Protein AF-A0A927HKS5-F1 (afdb_monomer_lite)

Foldseek 3Di:
DFDPDFAWAKAWAWDDDDPVRLLPLVSDDFQKKKWFQDPVVRDTFIWTFNDQDPVQQWTWTAGPVRDTDIGHSVNRDPRMIIIHIDTDGDGQQDKDAQCADFPPDPDGHRFIWGFHDDDHQKTWIHGVPDPDTDIDGHPRTND

Sequence (143 aa):
MLGEKDTTITALTPVWLDSKSRGVRDYYREGMVMERWDPENRTHDRFVIDRVTASSNMLTLKDRDGVRLDLKVSAVDSQWTLFRAETLPVAEGERLAVLGKIPDTRLKGGESITVMKVEEGQLTVQRPGQKTTQTLGRGRGRV

Organism: Klebsiella pneumoniae (NCBI:txid573)

Structure (mmCIF, N/CA/C/O backbone):
data_AF-A0A927HKS5-F1
#
_entry.id   AF-A0A927HKS5-F1
#
loop_
_atom_site.group_PDB
_atom_site.id
_atom_site.type_symbol
_atom_site.label_atom_id
_atom_site.label_alt_id
_atom_site.label_comp_id
_atom_site.label_asym_id
_atom_site.label_entity_id
_atom_site.label_seq_id
_atom_site.pdbx_PDB_ins_code
_atom_site.Cartn_x
_atom_site.Cartn_y
_atom_site.Cartn_z
_atom_site.occupancy
_atom_site.B_iso_or_equiv
_atom_site.auth_seq_id
_atom_site.auth_comp_id
_atom_site.auth_asym_id
_atom_site.auth_atom_id
_atom_site.pdbx_PDB_model_num
ATOM 1 N N . MET A 1 1 ? -12.247 -19.137 29.929 1.00 40.00 1 MET A N 1
ATOM 2 C CA . MET A 1 1 ? -12.026 -19.519 28.521 1.00 40.00 1 MET A CA 1
ATOM 3 C C . MET A 1 1 ? -11.695 -18.246 27.765 1.00 40.00 1 MET A C 1
ATOM 5 O O . MET A 1 1 ? -12.572 -17.403 27.642 1.00 40.00 1 MET A O 1
ATOM 9 N N . LEU A 1 2 ? -10.426 -18.043 27.403 1.00 47.97 2 LEU A N 1
ATOM 10 C CA . LEU A 1 2 ? -10.021 -16.962 26.497 1.00 47.97 2 LEU A CA 1
ATOM 11 C C . LEU A 1 2 ? -10.467 -17.370 25.089 1.00 47.97 2 LEU A C 1
ATOM 13 O O . LEU A 1 2 ? -10.274 -18.522 24.712 1.00 47.97 2 LEU A O 1
ATOM 17 N N . GLY A 1 3 ? -11.164 -16.474 24.392 1.00 47.41 3 GLY A N 1
ATOM 18 C CA . GLY A 1 3 ? -11.824 -16.754 23.119 1.00 47.41 3 GLY A CA 1
ATOM 19 C C . GLY A 1 3 ? -10.823 -17.158 22.044 1.00 47.41 3 GLY A C 1
ATOM 20 O O . GLY A 1 3 ? -10.104 -16.327 21.509 1.00 47.41 3 GLY A O 1
ATOM 21 N N . GLU A 1 4 ? -10.793 -18.448 21.741 1.00 53.53 4 GLU A N 1
ATOM 22 C CA . GLU A 1 4 ? -9.958 -19.059 20.716 1.00 53.53 4 GLU A CA 1
ATOM 23 C C . GLU A 1 4 ? -10.593 -18.817 19.340 1.00 53.53 4 GLU A C 1
ATOM 25 O O . GLU A 1 4 ? -11.297 -19.673 18.810 1.00 53.53 4 GLU A O 1
ATOM 30 N N . LYS A 1 5 ? -10.417 -17.607 18.794 1.00 52.94 5 LYS A N 1
ATOM 31 C CA . LYS A 1 5 ? -10.608 -17.299 17.367 1.00 52.94 5 LYS A CA 1
ATOM 32 C C . LYS A 1 5 ? -9.662 -16.175 16.955 1.00 52.94 5 LYS A C 1
ATOM 34 O O . LYS A 1 5 ? -10.080 -15.027 16.816 1.00 52.94 5 LYS A O 1
ATOM 39 N N . ASP A 1 6 ? -8.403 -16.524 16.719 1.00 54.66 6 ASP A N 1
ATOM 40 C CA . ASP A 1 6 ? -7.466 -15.646 16.021 1.00 54.66 6 ASP A CA 1
ATOM 41 C C . ASP A 1 6 ? -7.999 -15.432 14.597 1.00 54.66 6 ASP A C 1
ATOM 43 O O . ASP A 1 6 ? -7.890 -16.301 13.732 1.00 54.66 6 ASP A O 1
ATOM 47 N N . THR A 1 7 ? -8.639 -14.292 14.337 1.00 61.69 7 THR A N 1
ATOM 48 C CA . THR A 1 7 ? -8.875 -13.861 12.954 1.00 61.69 7 THR A CA 1
ATOM 49 C C . THR A 1 7 ? -7.711 -13.004 12.542 1.00 61.69 7 THR A C 1
ATOM 51 O O . THR A 1 7 ? -7.219 -12.176 13.300 1.00 61.69 7 THR A O 1
ATOM 54 N N . THR A 1 8 ? -7.288 -13.173 11.303 1.00 64.88 8 THR A N 1
ATOM 55 C CA . THR A 1 8 ? -6.234 -12.352 10.745 1.00 64.88 8 THR A CA 1
ATOM 56 C C . THR A 1 8 ? -6.801 -11.164 9.985 1.00 64.88 8 THR A C 1
ATOM 58 O O . THR A 1 8 ? -7.698 -11.324 9.150 1.00 64.88 8 THR A O 1
ATOM 61 N N . ILE A 1 9 ? -6.219 -9.990 10.188 1.00 71.31 9 ILE A N 1
ATOM 62 C CA . ILE A 1 9 ? -6.428 -8.825 9.328 1.00 71.31 9 ILE A CA 1
ATOM 63 C C . ILE A 1 9 ? -5.174 -8.518 8.515 1.00 71.31 9 ILE A C 1
ATOM 65 O O . ILE A 1 9 ? -4.073 -8.928 8.863 1.00 71.31 9 ILE A O 1
ATOM 69 N N . THR A 1 10 ? -5.335 -7.762 7.431 1.00 71.19 10 THR A N 1
ATOM 70 C CA . THR A 1 10 ? -4.194 -7.177 6.723 1.00 71.19 10 THR A CA 1
ATOM 71 C C . THR A 1 10 ? -3.859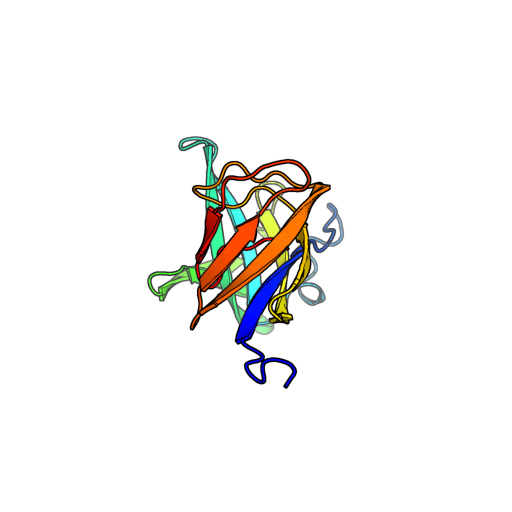 -5.832 7.354 1.00 71.19 10 THR A C 1
ATOM 73 O O . THR A 1 10 ? -4.660 -4.901 7.260 1.00 71.19 10 THR A O 1
ATOM 76 N N . ALA A 1 11 ? -2.687 -5.743 7.973 1.00 76.44 11 ALA A N 1
ATOM 77 C CA . ALA A 1 11 ? -2.073 -4.503 8.424 1.00 76.44 11 ALA A CA 1
ATOM 78 C C . ALA A 1 11 ? -1.181 -3.933 7.310 1.00 76.44 11 ALA A C 1
ATOM 80 O O . ALA A 1 11 ? -0.543 -4.686 6.568 1.00 76.44 11 ALA A O 1
ATOM 81 N N . LEU A 1 12 ? -1.155 -2.604 7.172 1.00 81.31 12 LEU A N 1
ATOM 82 C CA . LEU A 1 12 ? -0.377 -1.907 6.143 1.00 81.31 12 LEU A CA 1
ATOM 83 C C . LEU A 1 12 ? 0.655 -0.984 6.783 1.00 81.31 12 LEU A C 1
ATOM 85 O O . LEU A 1 12 ? 0.310 0.082 7.297 1.00 81.31 12 LEU A O 1
ATOM 89 N N . THR A 1 13 ? 1.925 -1.360 6.667 1.00 83.38 13 THR A N 1
ATOM 90 C CA . THR A 1 13 ? 3.050 -0.585 7.198 1.00 83.38 13 THR A CA 1
ATOM 91 C C . THR A 1 13 ? 3.708 0.208 6.071 1.00 83.38 13 THR A C 1
ATOM 93 O O . THR A 1 13 ? 4.141 -0.400 5.087 1.00 83.38 13 THR A O 1
ATOM 96 N N . PRO A 1 14 ? 3.809 1.548 6.166 1.00 85.38 14 PRO A N 1
ATOM 97 C CA . PRO A 1 14 ? 4.405 2.354 5.108 1.00 85.38 14 PRO A CA 1
ATOM 98 C C . PRO A 1 14 ? 5.888 2.021 4.919 1.00 85.38 14 PRO A C 1
ATOM 100 O O . PRO A 1 14 ? 6.639 1.839 5.879 1.00 85.38 14 PRO A O 1
ATOM 103 N N . VAL A 1 15 ? 6.313 1.978 3.659 1.00 90.06 15 VAL A N 1
ATOM 104 C CA . VAL A 1 15 ? 7.717 1.874 3.261 1.00 90.06 15 VAL A CA 1
ATOM 105 C C . VAL A 1 15 ? 8.160 3.241 2.759 1.00 90.06 15 VAL A C 1
ATOM 107 O O . VAL A 1 15 ? 7.615 3.769 1.791 1.00 90.06 15 VAL A O 1
ATOM 110 N N . TRP A 1 16 ? 9.152 3.827 3.427 1.00 86.19 16 TRP A N 1
ATOM 111 C CA . TRP A 1 16 ? 9.677 5.135 3.054 1.00 86.19 16 TRP A CA 1
ATOM 112 C C . TRP A 1 16 ? 10.483 5.041 1.759 1.00 86.19 16 TRP A C 1
ATOM 114 O O . TRP A 1 16 ? 11.583 4.491 1.737 1.00 86.19 16 TRP A O 1
ATOM 124 N N . LEU A 1 17 ? 9.923 5.598 0.685 1.00 87.62 17 LEU A N 1
ATOM 125 C CA . LEU A 1 17 ? 10.607 5.783 -0.588 1.00 87.62 17 LEU A CA 1
ATOM 126 C C . LEU A 1 17 ? 10.969 7.263 -0.773 1.00 87.62 17 LEU A C 1
ATOM 128 O O . LEU A 1 17 ? 10.112 8.148 -0.686 1.00 87.62 17 LEU A O 1
ATOM 132 N N . ASP A 1 18 ? 12.238 7.535 -1.058 1.00 86.31 18 ASP A N 1
ATOM 133 C CA . ASP A 1 18 ? 12.752 8.850 -1.434 1.00 86.31 18 ASP A CA 1
ATOM 134 C C . ASP A 1 18 ? 13.024 8.906 -2.949 1.00 86.31 18 ASP A C 1
ATOM 136 O O . ASP A 1 18 ? 12.693 7.983 -3.697 1.00 86.31 18 ASP A O 1
ATOM 140 N N . SER A 1 19 ? 13.520 10.036 -3.456 1.00 81.56 19 SER A N 1
ATOM 141 C CA . SER A 1 19 ? 13.754 10.198 -4.898 1.00 81.56 19 SER A CA 1
ATOM 142 C C . SER A 1 19 ? 14.800 9.225 -5.455 1.00 81.56 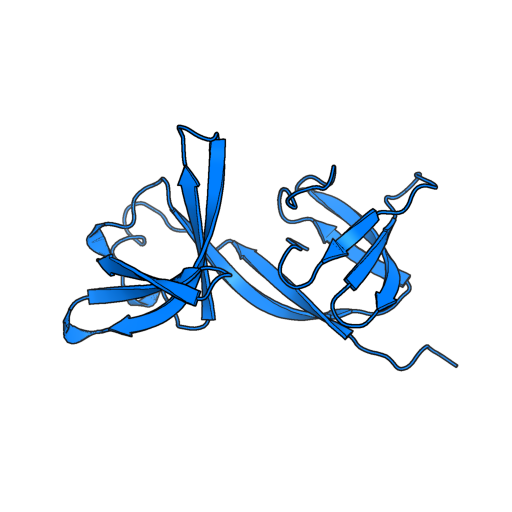19 SER A C 1
ATOM 144 O O . SER A 1 19 ? 14.758 8.916 -6.642 1.00 81.56 19 SER A O 1
ATOM 146 N N . LYS A 1 20 ? 15.709 8.714 -4.619 1.00 84.81 20 LYS A N 1
ATOM 147 C CA . LYS A 1 20 ? 16.762 7.774 -5.012 1.00 84.81 20 LYS A CA 1
ATOM 148 C C . LYS A 1 20 ? 16.280 6.328 -4.929 1.00 84.81 20 LYS A C 1
ATOM 150 O O . LYS A 1 20 ? 16.649 5.531 -5.785 1.00 84.81 20 LYS A O 1
ATOM 155 N N . SER A 1 21 ? 15.449 5.985 -3.943 1.00 90.88 21 SER A N 1
ATOM 156 C CA . SER A 1 21 ? 14.967 4.612 -3.750 1.00 90.88 21 SER A CA 1
ATOM 157 C C . SER A 1 21 ? 13.743 4.249 -4.594 1.00 90.88 21 SER A C 1
ATOM 159 O O . SER A 1 21 ? 13.595 3.079 -4.942 1.00 90.88 21 SER A O 1
ATOM 161 N N . ARG A 1 22 ? 12.910 5.215 -5.020 1.00 92.81 22 ARG A N 1
ATOM 162 C CA . ARG A 1 22 ? 11.727 4.938 -5.871 1.00 92.81 22 ARG A CA 1
ATOM 163 C C . ARG A 1 22 ? 12.067 4.206 -7.171 1.00 92.81 22 ARG A C 1
ATOM 165 O O . ARG A 1 22 ? 11.332 3.308 -7.569 1.00 92.81 22 ARG A O 1
ATOM 172 N N . GLY A 1 23 ? 13.181 4.554 -7.814 1.00 92.06 23 GLY A N 1
ATOM 173 C CA . GLY A 1 23 ? 13.614 3.922 -9.065 1.00 92.06 23 GLY A CA 1
ATOM 174 C C . GLY A 1 23 ? 14.268 2.545 -8.893 1.00 92.06 23 GLY A C 1
ATOM 175 O O . GLY A 1 23 ? 14.576 1.886 -9.887 1.00 92.06 23 GLY A O 1
ATOM 176 N N . VAL A 1 24 ? 14.505 2.102 -7.655 1.00 93.56 24 VAL A N 1
ATOM 177 C CA .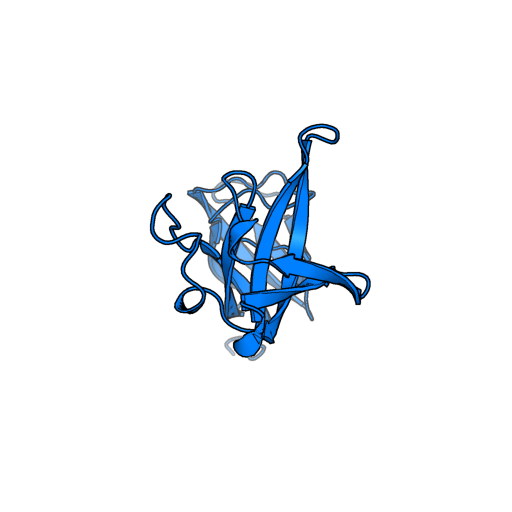 VAL A 1 24 ? 15.243 0.873 -7.357 1.00 93.56 24 VAL A CA 1
ATOM 178 C C . VAL A 1 24 ? 14.259 -0.272 -7.135 1.00 93.56 24 VAL A C 1
ATOM 180 O O . VAL A 1 24 ? 13.552 -0.339 -6.133 1.00 93.56 24 VAL A O 1
ATOM 183 N N . ARG A 1 25 ? 14.238 -1.212 -8.083 1.00 95.25 25 ARG A N 1
ATOM 184 C CA . ARG A 1 25 ? 13.318 -2.360 -8.105 1.00 95.25 25 ARG A CA 1
ATOM 185 C C . ARG A 1 25 ? 13.327 -3.190 -6.820 1.00 95.25 25 ARG A C 1
ATOM 187 O O . ARG A 1 25 ? 12.300 -3.737 -6.442 1.00 95.25 25 ARG A O 1
ATOM 194 N N . ASP A 1 26 ? 14.471 -3.302 -6.158 1.00 93.81 26 ASP A N 1
ATOM 195 C CA . ASP A 1 26 ? 14.660 -4.242 -5.048 1.00 93.81 26 ASP A CA 1
ATOM 196 C C . ASP A 1 26 ? 13.858 -3.883 -3.781 1.00 93.81 26 ASP A C 1
ATOM 198 O O . ASP A 1 26 ? 13.689 -4.736 -2.899 1.00 93.81 26 ASP A O 1
ATOM 202 N N . TYR A 1 27 ? 13.317 -2.658 -3.716 1.00 94.94 27 TYR A N 1
ATOM 203 C CA . TYR A 1 27 ? 12.367 -2.229 -2.685 1.00 94.94 27 TYR A CA 1
ATOM 204 C C . TYR A 1 27 ? 10.944 -2.752 -2.906 1.00 94.94 27 TYR A C 1
ATOM 206 O O . TYR A 1 27 ? 10.154 -2.750 -1.965 1.00 94.94 27 TYR A O 1
ATOM 214 N N . TYR A 1 28 ? 10.616 -3.214 -4.112 1.00 96.38 28 TYR A N 1
ATOM 215 C CA . TYR A 1 28 ? 9.293 -3.717 -4.460 1.00 96.38 28 TYR A CA 1
ATOM 216 C C . TYR A 1 28 ? 9.289 -5.242 -4.420 1.00 96.38 28 TYR A C 1
ATOM 218 O O . TYR A 1 28 ? 10.174 -5.903 -4.968 1.00 96.38 28 TYR A O 1
ATOM 226 N N . ARG A 1 29 ? 8.277 -5.812 -3.769 1.00 96.81 29 ARG A N 1
ATOM 227 C CA . ARG A 1 29 ? 8.096 -7.259 -3.628 1.00 96.81 29 ARG A CA 1
ATOM 228 C C . ARG A 1 29 ? 6.653 -7.626 -3.926 1.00 96.81 29 ARG A C 1
ATOM 230 O O . ARG A 1 29 ? 5.746 -6.838 -3.666 1.00 96.81 29 ARG A O 1
ATOM 237 N N . GLU A 1 30 ? 6.452 -8.827 -4.450 1.00 96.06 30 GLU A N 1
ATOM 238 C CA . GLU A 1 30 ? 5.114 -9.395 -4.620 1.00 96.06 30 GLU A CA 1
ATOM 239 C C . GLU A 1 30 ? 4.377 -9.427 -3.272 1.00 96.06 30 GLU A C 1
ATOM 241 O O . GLU A 1 30 ? 4.986 -9.645 -2.223 1.00 96.06 30 GLU A O 1
ATOM 246 N N . GLY A 1 31 ? 3.079 -9.129 -3.291 1.00 91.75 31 GLY A N 1
ATOM 247 C CA . GLY A 1 31 ? 2.238 -8.997 -2.100 1.00 91.75 31 GLY A CA 1
ATOM 248 C C . GLY A 1 31 ? 2.301 -7.631 -1.404 1.00 91.75 31 GLY A C 1
ATOM 249 O O . GLY A 1 31 ? 1.425 -7.336 -0.591 1.00 91.75 31 GLY A O 1
ATOM 250 N N . MET A 1 32 ? 3.268 -6.761 -1.726 1.00 94.50 32 MET A N 1
ATOM 251 C CA . MET A 1 32 ? 3.235 -5.375 -1.244 1.00 94.50 32 MET A CA 1
ATOM 252 C C . MET A 1 32 ? 2.051 -4.613 -1.838 1.00 94.50 32 MET A C 1
ATOM 254 O O . MET A 1 32 ? 1.590 -4.897 -2.943 1.00 94.50 32 MET A O 1
ATOM 258 N N . VAL A 1 33 ? 1.579 -3.609 -1.105 1.00 93.69 33 VAL A N 1
ATOM 259 C CA . VAL A 1 33 ? 0.455 -2.767 -1.514 1.00 93.69 33 VAL A CA 1
ATOM 260 C C . VAL A 1 33 ? 0.978 -1.420 -1.981 1.00 93.69 33 VAL A C 1
ATOM 262 O O . VAL A 1 33 ? 1.814 -0.804 -1.324 1.00 93.69 33 VAL A O 1
ATOM 265 N N . MET A 1 34 ? 0.466 -0.947 -3.109 1.00 93.88 34 MET A N 1
ATOM 266 C CA . MET A 1 34 ? 0.725 0.389 -3.621 1.00 93.88 34 MET A CA 1
ATOM 267 C C . MET A 1 34 ? -0.571 1.181 -3.651 1.00 93.88 34 MET A C 1
ATOM 269 O O . MET A 1 34 ? -1.613 0.672 -4.056 1.00 93.88 34 MET A O 1
ATOM 273 N N . GLU A 1 35 ? -0.500 2.439 -3.242 1.00 93.19 35 GLU A N 1
ATOM 274 C CA . GLU A 1 35 ? -1.601 3.375 -3.411 1.00 93.19 35 GLU A CA 1
ATOM 275 C C . GLU A 1 35 ? -1.174 4.555 -4.268 1.00 93.19 35 GLU A C 1
ATOM 277 O O . GLU A 1 35 ? -0.133 5.160 -4.005 1.00 93.19 35 GLU A O 1
ATOM 282 N N . ARG A 1 36 ? -1.994 4.901 -5.261 1.00 93.69 36 ARG A N 1
ATOM 283 C CA . ARG A 1 36 ? -1.809 6.087 -6.099 1.00 93.69 36 ARG A CA 1
ATOM 284 C C . ARG A 1 36 ? -2.804 7.161 -5.693 1.00 93.69 36 ARG A C 1
ATOM 286 O O . ARG A 1 36 ? -4.001 6.899 -5.647 1.00 93.69 36 ARG A O 1
ATOM 293 N N . TRP A 1 37 ? -2.317 8.365 -5.416 1.00 91.19 37 TRP A N 1
ATOM 294 C CA . TRP A 1 37 ? -3.171 9.535 -5.237 1.00 91.19 37 TRP A CA 1
ATOM 295 C C . TRP A 1 37 ? -3.773 9.978 -6.574 1.00 91.19 37 TRP A C 1
ATOM 297 O O . TRP A 1 37 ? -3.039 10.392 -7.474 1.00 91.19 37 TRP A O 1
ATOM 307 N N . ASP A 1 38 ? -5.099 9.925 -6.668 1.00 86.44 38 ASP A N 1
ATOM 308 C CA . ASP A 1 38 ? -5.891 10.530 -7.733 1.00 86.44 38 ASP A CA 1
ATOM 309 C C . ASP A 1 38 ? -6.289 11.960 -7.312 1.00 86.44 38 ASP A C 1
ATOM 311 O O . ASP A 1 38 ? -7.111 12.131 -6.402 1.00 86.44 38 ASP A O 1
ATOM 315 N N . PRO A 1 39 ? -5.708 13.006 -7.929 1.00 84.56 39 PRO A N 1
ATOM 316 C CA . PRO A 1 39 ? -6.006 14.388 -7.578 1.00 84.56 39 PRO A CA 1
ATOM 317 C C . PRO A 1 39 ? -7.403 14.842 -8.019 1.00 84.56 39 PRO A C 1
ATOM 319 O O . PRO A 1 39 ? -7.929 15.773 -7.406 1.00 84.56 39 PRO A O 1
ATOM 322 N N . GLU A 1 40 ? -7.999 14.216 -9.037 1.00 86.88 40 GLU A N 1
ATOM 323 C CA . GLU A 1 40 ? -9.301 14.617 -9.582 1.00 86.88 40 GLU A CA 1
ATOM 324 C C . GLU A 1 40 ? -10.417 14.216 -8.620 1.00 86.88 40 GLU A C 1
ATOM 326 O O . GLU A 1 40 ? -11.189 15.058 -8.156 1.00 86.88 40 GLU A O 1
ATOM 331 N N . ASN A 1 41 ? -10.436 12.941 -8.234 1.00 85.19 41 ASN A N 1
ATOM 332 C CA . ASN A 1 41 ? -11.421 12.410 -7.292 1.00 85.19 41 ASN A CA 1
ATOM 333 C C . ASN A 1 41 ? -11.002 12.592 -5.826 1.00 85.19 41 ASN A C 1
ATOM 335 O O . ASN A 1 41 ? -11.805 12.382 -4.914 1.00 85.19 41 ASN A O 1
ATOM 339 N N . ARG A 1 42 ? -9.757 13.028 -5.581 1.00 84.12 42 ARG A N 1
ATOM 340 C CA . ARG A 1 42 ? -9.152 13.188 -4.247 1.00 84.12 42 ARG A CA 1
ATOM 341 C C . ARG A 1 42 ? -9.196 11.886 -3.441 1.00 84.12 42 ARG A C 1
ATOM 343 O O . ARG A 1 42 ? -9.474 11.887 -2.234 1.00 84.12 42 ARG A O 1
ATOM 350 N N . THR A 1 43 ? -8.923 10.779 -4.122 1.00 82.81 43 THR A N 1
ATOM 351 C CA . THR A 1 43 ? -8.958 9.410 -3.597 1.00 82.81 43 THR A CA 1
ATOM 352 C C . THR A 1 43 ? -7.612 8.716 -3.762 1.00 82.81 43 THR A C 1
ATOM 354 O O . THR A 1 43 ? -6.733 9.179 -4.481 1.00 82.81 43 THR A O 1
ATOM 357 N N . HIS A 1 44 ? -7.434 7.597 -3.060 1.00 85.19 44 HIS A N 1
ATOM 358 C CA . HIS A 1 44 ? -6.297 6.709 -3.274 1.00 85.19 44 HIS A CA 1
ATOM 359 C C . HIS A 1 44 ? -6.775 5.426 -3.949 1.00 85.19 44 HIS A C 1
ATOM 361 O O . HIS A 1 44 ? -7.544 4.671 -3.348 1.00 85.19 44 HIS A O 1
ATOM 367 N N . ASP A 1 45 ? -6.294 5.171 -5.163 1.00 88.88 45 ASP A N 1
ATOM 368 C CA . ASP A 1 45 ? -6.465 3.880 -5.828 1.00 88.88 45 ASP A CA 1
ATOM 369 C C . ASP A 1 45 ? -5.497 2.886 -5.197 1.00 88.88 45 ASP A C 1
ATOM 371 O O . ASP A 1 45 ? -4.304 3.175 -5.092 1.00 88.88 45 ASP A O 1
ATOM 375 N N . ARG A 1 46 ? -5.992 1.721 -4.777 1.00 90.31 46 ARG A N 1
ATOM 376 C CA . ARG A 1 46 ? -5.180 0.700 -4.110 1.00 90.31 46 ARG A CA 1
ATOM 377 C C . ARG A 1 46 ? -4.946 -0.496 -5.017 1.00 90.31 46 ARG A C 1
ATOM 379 O O . ARG A 1 46 ? -5.891 -1.065 -5.557 1.00 90.31 46 ARG A O 1
ATOM 386 N N . PHE A 1 47 ? -3.694 -0.930 -5.057 1.00 94.31 47 PHE A N 1
ATOM 387 C CA . PHE A 1 47 ? -3.245 -2.089 -5.806 1.00 94.31 47 PHE A CA 1
ATOM 388 C C . PHE A 1 47 ? -2.354 -2.997 -4.958 1.00 94.31 47 PHE A C 1
ATOM 390 O O . PHE A 1 47 ? -1.659 -2.536 -4.054 1.00 94.31 47 PHE A O 1
ATOM 397 N N . VAL A 1 48 ? -2.326 -4.282 -5.290 1.00 95.00 48 VAL A N 1
ATOM 398 C CA . VAL A 1 48 ? -1.336 -5.254 -4.814 1.00 95.00 48 VAL A CA 1
ATOM 399 C C . VAL A 1 48 ? -0.331 -5.503 -5.933 1.00 95.00 48 VAL A C 1
ATOM 401 O O . VAL A 1 48 ? -0.720 -5.642 -7.093 1.00 95.00 48 VAL A O 1
ATOM 404 N N . ILE A 1 49 ? 0.957 -5.578 -5.602 1.00 97.06 49 ILE A N 1
ATOM 405 C CA . ILE A 1 49 ? 1.996 -6.029 -6.530 1.00 97.06 49 ILE A CA 1
ATOM 406 C C . ILE A 1 49 ? 1.825 -7.538 -6.716 1.00 97.06 49 ILE A C 1
ATOM 408 O O . ILE A 1 49 ? 2.187 -8.325 -5.846 1.00 97.06 49 ILE A O 1
ATOM 412 N N . ASP A 1 50 ? 1.257 -7.936 -7.847 1.00 97.00 50 ASP A N 1
ATOM 413 C CA . ASP A 1 50 ? 1.068 -9.337 -8.231 1.00 97.00 50 ASP A CA 1
ATOM 414 C C . ASP A 1 50 ? 2.366 -9.952 -8.759 1.00 97.00 50 ASP A C 1
ATOM 416 O O . ASP A 1 50 ? 2.625 -11.130 -8.539 1.00 97.00 50 ASP A O 1
ATOM 420 N N . ARG A 1 51 ? 3.190 -9.155 -9.456 1.00 97.88 51 ARG A N 1
ATOM 421 C CA . ARG A 1 51 ? 4.480 -9.609 -9.991 1.00 97.88 51 ARG A CA 1
ATOM 422 C C . ARG A 1 51 ? 5.518 -8.501 -10.068 1.00 97.88 51 ARG A C 1
ATOM 424 O O . ARG A 1 51 ? 5.197 -7.372 -10.440 1.00 97.88 51 ARG A O 1
ATOM 431 N N . VAL A 1 52 ? 6.781 -8.855 -9.831 1.00 98.06 52 VAL A N 1
ATOM 432 C CA . VAL A 1 52 ? 7.944 -8.000 -10.129 1.00 98.06 52 VAL A CA 1
ATOM 433 C C . VAL A 1 52 ? 8.772 -8.636 -11.246 1.00 98.06 52 VAL A C 1
ATOM 435 O O . VAL A 1 52 ? 9.404 -9.673 -11.061 1.00 98.06 52 VAL A O 1
ATOM 438 N N . THR A 1 53 ? 8.797 -8.015 -12.425 1.00 97.19 53 THR A N 1
ATOM 439 C CA . THR A 1 53 ? 9.501 -8.544 -13.603 1.00 97.19 53 THR A CA 1
ATOM 440 C C . THR A 1 53 ? 10.874 -7.895 -13.745 1.00 97.19 53 THR A C 1
ATOM 442 O O . THR A 1 53 ? 10.997 -6.720 -14.096 1.00 97.19 53 THR A O 1
ATOM 445 N N . ALA A 1 54 ? 11.928 -8.673 -13.488 1.00 93.81 54 ALA A N 1
ATOM 446 C CA . ALA A 1 54 ? 13.300 -8.174 -13.458 1.00 93.81 54 ALA A CA 1
ATOM 447 C C . ALA A 1 54 ? 13.822 -7.704 -14.826 1.00 93.81 54 ALA A C 1
ATOM 449 O O . ALA A 1 54 ? 14.475 -6.665 -14.888 1.00 93.81 54 ALA A O 1
ATOM 450 N N . SER A 1 55 ? 13.526 -8.440 -15.903 1.00 94.25 55 SER A N 1
ATOM 451 C CA . SER A 1 55 ? 14.055 -8.185 -17.253 1.00 94.25 55 SER A CA 1
ATOM 452 C C . SER A 1 55 ? 13.565 -6.872 -17.866 1.00 94.25 55 SER A C 1
ATOM 454 O O . SER A 1 55 ? 14.304 -6.226 -18.601 1.00 94.25 55 SER A O 1
ATOM 456 N N . SER A 1 56 ? 12.334 -6.463 -17.551 1.00 93.56 56 SER A N 1
ATOM 457 C CA . SER A 1 56 ? 11.704 -5.233 -18.052 1.00 93.56 56 SER A CA 1
ATOM 458 C C . SER A 1 56 ? 11.591 -4.126 -17.000 1.00 93.56 56 SER A C 1
ATOM 460 O O . SER A 1 56 ? 11.057 -3.057 -17.294 1.00 93.56 56 SER A O 1
ATOM 462 N N . ASN A 1 57 ? 12.093 -4.371 -15.784 1.00 96.06 57 ASN A N 1
ATOM 463 C CA . ASN A 1 57 ? 11.999 -3.473 -14.635 1.00 96.06 57 ASN A CA 1
ATOM 464 C C . ASN A 1 57 ? 10.562 -2.968 -14.376 1.00 96.06 57 ASN A C 1
ATOM 466 O O . ASN A 1 57 ? 10.300 -1.763 -14.284 1.00 96.06 57 ASN A O 1
ATOM 470 N N . MET A 1 58 ? 9.618 -3.911 -14.316 1.00 97.56 58 MET A N 1
ATOM 471 C CA . MET A 1 58 ? 8.177 -3.648 -14.308 1.00 97.56 58 MET A CA 1
ATOM 472 C C . MET A 1 58 ? 7.489 -4.288 -13.105 1.00 97.56 58 MET A C 1
ATOM 474 O O . MET A 1 58 ? 7.827 -5.400 -12.697 1.00 97.56 58 MET A O 1
ATOM 478 N N . LEU A 1 59 ? 6.489 -3.591 -12.582 1.00 98.38 59 LEU A N 1
ATOM 479 C CA . LEU A 1 59 ? 5.542 -4.066 -11.587 1.00 98.38 59 LEU A CA 1
ATOM 480 C C . LEU A 1 59 ? 4.227 -4.383 -12.295 1.00 98.38 59 LEU A C 1
ATOM 482 O O . LEU A 1 59 ? 3.690 -3.541 -13.012 1.00 98.38 59 LEU A O 1
ATOM 486 N N . THR A 1 60 ? 3.701 -5.579 -12.078 1.00 98.25 60 THR A N 1
ATOM 487 C CA . THR A 1 60 ? 2.317 -5.898 -12.415 1.00 98.25 60 THR A CA 1
ATOM 488 C C . THR A 1 60 ? 1.485 -5.713 -11.161 1.00 98.25 60 THR A C 1
ATOM 490 O O . THR A 1 60 ? 1.704 -6.388 -10.155 1.00 98.25 60 THR A O 1
ATOM 493 N N . LEU A 1 61 ? 0.545 -4.783 -11.228 1.00 97.88 61 LEU A N 1
ATOM 494 C CA . LEU A 1 61 ? -0.353 -4.404 -10.153 1.00 97.88 61 LEU A CA 1
ATOM 495 C C . LEU A 1 61 ? -1.749 -4.976 -10.415 1.00 97.88 61 LEU A C 1
ATOM 497 O O . LEU A 1 61 ? -2.180 -5.043 -11.567 1.00 97.88 61 LEU A O 1
ATOM 501 N N . LYS A 1 62 ? -2.461 -5.359 -9.356 1.00 96.38 62 LYS A N 1
ATOM 502 C CA . LYS A 1 62 ? -3.880 -5.736 -9.398 1.00 96.38 62 LYS A CA 1
ATOM 503 C C . LYS A 1 62 ? -4.674 -4.908 -8.407 1.00 96.38 62 LYS A C 1
ATOM 505 O O . LYS A 1 62 ? -4.259 -4.780 -7.256 1.00 96.38 62 LYS A O 1
ATOM 510 N N . ASP A 1 63 ? -5.798 -4.357 -8.838 1.00 90.56 63 ASP A N 1
ATOM 511 C CA . ASP A 1 63 ? -6.748 -3.735 -7.919 1.00 90.56 63 ASP A CA 1
ATOM 512 C C . ASP A 1 63 ? -7.641 -4.784 -7.226 1.00 90.56 63 ASP A C 1
ATOM 514 O O . ASP A 1 63 ? -7.455 -5.997 -7.366 1.00 90.56 63 ASP A O 1
ATOM 518 N N . ARG A 1 64 ? -8.616 -4.310 -6.443 1.00 82.44 64 ARG A N 1
ATOM 519 C CA . ARG A 1 64 ? -9.576 -5.164 -5.721 1.00 82.44 64 ARG A CA 1
ATOM 520 C C . ARG A 1 64 ? -10.502 -5.976 -6.630 1.00 82.44 64 ARG A C 1
ATOM 522 O O . ARG A 1 64 ? -10.995 -7.010 -6.191 1.00 82.44 64 ARG A O 1
ATOM 529 N N . ASP A 1 65 ? -10.742 -5.501 -7.848 1.00 87.12 65 ASP A N 1
ATOM 530 C CA . ASP A 1 65 ? -11.640 -6.116 -8.825 1.00 87.12 65 ASP A CA 1
ATOM 531 C C . ASP A 1 65 ? -10.860 -7.067 -9.757 1.00 87.12 65 ASP A C 1
ATOM 533 O O . ASP A 1 65 ? -11.430 -7.728 -10.624 1.00 87.12 65 ASP A O 1
ATOM 537 N N . GLY A 1 66 ? -9.542 -7.180 -9.546 1.00 88.00 66 GLY A N 1
ATOM 538 C CA . GLY A 1 66 ? -8.633 -8.025 -10.312 1.00 88.00 66 GLY A CA 1
ATOM 539 C C . GLY A 1 66 ? -8.137 -7.375 -11.604 1.00 88.00 66 GLY A C 1
ATOM 540 O O . GLY A 1 66 ? -7.449 -8.042 -12.384 1.00 88.00 66 GLY A O 1
ATOM 541 N N . VAL A 1 67 ? -8.444 -6.095 -11.837 1.00 94.19 67 VAL A N 1
ATOM 542 C CA . VAL A 1 67 ? -7.973 -5.359 -13.011 1.00 94.19 67 VAL A CA 1
ATOM 543 C C . VAL A 1 67 ? -6.471 -5.157 -12.896 1.00 94.19 67 VAL A C 1
ATOM 545 O O . VAL A 1 67 ? -5.940 -4.746 -11.861 1.00 94.19 67 VAL A O 1
ATOM 548 N N . ARG A 1 68 ? -5.775 -5.467 -13.989 1.00 96.12 68 ARG A N 1
ATOM 549 C CA . ARG A 1 68 ? -4.321 -5.407 -14.068 1.00 96.12 68 ARG A CA 1
ATOM 550 C C . ARG A 1 68 ? -3.843 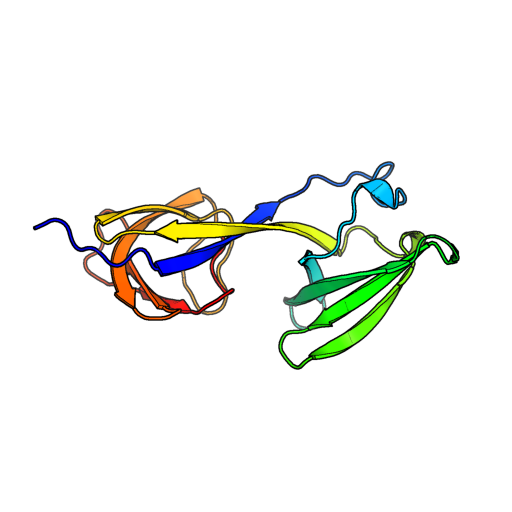-4.045 -14.563 1.00 96.12 68 ARG A C 1
ATOM 552 O O . ARG A 1 68 ? -4.332 -3.544 -15.572 1.00 96.12 68 ARG A O 1
ATOM 559 N N . LEU A 1 69 ? -2.805 -3.521 -13.918 1.00 96.62 69 LEU A N 1
ATOM 560 C CA . LEU A 1 69 ? -2.037 -2.356 -14.349 1.00 96.62 69 LEU A CA 1
ATOM 561 C C . LEU A 1 69 ? -0.549 -2.716 -14.396 1.00 96.62 69 LEU A C 1
ATOM 563 O O . LEU A 1 69 ? 0.032 -3.098 -13.384 1.00 96.62 69 LEU A O 1
ATOM 567 N N . ASP A 1 70 ? 0.084 -2.566 -15.555 1.00 97.44 70 ASP A N 1
ATOM 568 C CA . ASP A 1 70 ? 1.532 -2.729 -15.687 1.00 97.44 70 ASP A CA 1
ATOM 569 C C . ASP A 1 70 ? 2.230 -1.368 -15.554 1.00 97.44 70 ASP A C 1
ATOM 571 O O . ASP A 1 70 ? 1.965 -0.435 -16.312 1.00 97.44 70 ASP A O 1
ATOM 575 N N . LEU A 1 71 ? 3.134 -1.255 -14.579 1.00 97.69 71 LEU A N 1
ATOM 576 C CA . LEU A 1 71 ? 3.813 -0.019 -14.201 1.00 97.69 71 LEU A CA 1
ATOM 577 C C . LEU A 1 71 ? 5.330 -0.211 -14.251 1.00 97.69 71 LEU A C 1
ATOM 579 O O . LEU A 1 71 ? 5.888 -1.065 -13.564 1.00 97.69 71 LEU A O 1
ATOM 583 N N . LYS A 1 72 ? 6.040 0.605 -15.036 1.00 97.31 72 LYS A N 1
ATOM 584 C CA . LYS A 1 72 ? 7.511 0.638 -14.971 1.00 97.31 72 LYS A CA 1
ATOM 585 C C . LYS A 1 72 ? 7.949 1.203 -13.624 1.00 97.31 72 LYS A C 1
ATOM 587 O O . LYS A 1 72 ? 7.428 2.232 -13.207 1.00 97.31 72 LYS A O 1
ATOM 592 N N . VAL A 1 73 ? 8.970 0.614 -12.999 1.00 96.69 73 VAL A N 1
ATOM 593 C CA . VAL A 1 73 ? 9.522 1.126 -11.728 1.00 96.69 73 VAL A CA 1
ATOM 594 C C . VAL A 1 73 ? 9.973 2.588 -11.862 1.00 96.69 73 VAL A C 1
ATOM 596 O O . VAL A 1 73 ? 9.776 3.390 -10.958 1.00 96.69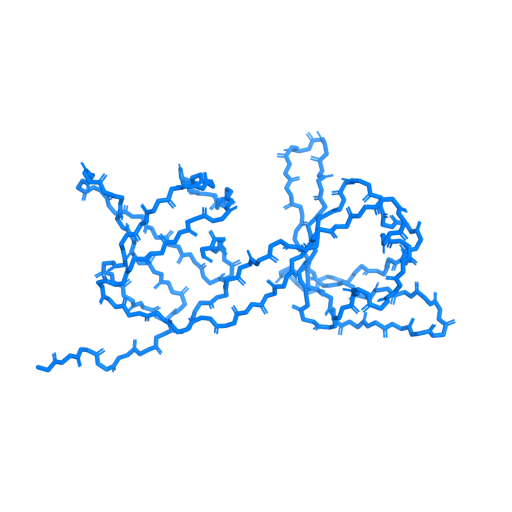 73 VAL A O 1
ATOM 599 N N . SER A 1 74 ? 10.495 2.978 -13.029 1.00 94.81 74 SER A N 1
ATOM 600 C CA . SER A 1 74 ? 10.891 4.363 -13.319 1.00 94.81 74 SER A CA 1
ATOM 601 C C . SER A 1 74 ? 9.729 5.364 -13.385 1.00 94.81 74 SER A C 1
ATOM 603 O O . SER A 1 74 ? 9.979 6.562 -13.399 1.00 94.81 74 SER A O 1
ATOM 605 N N . ALA A 1 75 ? 8.483 4.893 -13.485 1.00 95.25 75 ALA A N 1
ATOM 606 C CA . ALA A 1 75 ? 7.279 5.724 -13.494 1.00 95.25 75 ALA A CA 1
ATOM 607 C C . ALA A 1 75 ? 6.650 5.868 -12.095 1.00 95.25 75 ALA A C 1
ATOM 609 O O . ALA A 1 75 ? 5.610 6.505 -11.955 1.00 95.25 75 ALA A O 1
ATOM 610 N N . VAL A 1 76 ? 7.256 5.276 -11.058 1.00 95.62 76 VAL A N 1
ATOM 611 C CA . VAL A 1 76 ? 6.820 5.465 -9.673 1.00 95.62 76 VAL A CA 1
ATOM 612 C C . VAL A 1 76 ? 7.308 6.829 -9.185 1.00 95.62 76 VAL A C 1
ATOM 614 O O . VAL A 1 76 ? 8.472 7.005 -8.823 1.00 95.62 76 VAL A O 1
ATOM 617 N N . ASP A 1 77 ? 6.405 7.801 -9.187 1.00 93.19 77 ASP A N 1
ATOM 618 C CA . ASP A 1 77 ? 6.650 9.171 -8.740 1.00 93.19 77 ASP A CA 1
ATOM 619 C C . ASP A 1 77 ? 6.147 9.425 -7.301 1.00 93.19 77 ASP A C 1
ATOM 621 O O . ASP A 1 77 ? 5.977 8.507 -6.492 1.00 93.19 77 ASP A O 1
ATOM 625 N N . SER A 1 78 ? 5.971 10.696 -6.934 1.00 90.56 78 SER A N 1
ATOM 626 C CA . SER A 1 78 ? 5.511 11.107 -5.604 1.00 90.56 78 SER A CA 1
ATOM 627 C C . SER A 1 78 ? 4.021 10.865 -5.348 1.00 90.56 78 SER A C 1
ATOM 629 O O . SER A 1 78 ? 3.605 10.954 -4.193 1.00 90.56 78 SER A O 1
ATOM 631 N N . GLN A 1 79 ? 3.219 10.546 -6.368 1.00 92.31 79 GLN A N 1
ATOM 632 C CA . GLN A 1 79 ? 1.802 10.213 -6.190 1.00 92.31 79 GLN A CA 1
ATOM 633 C C . GLN A 1 79 ? 1.612 8.792 -5.655 1.00 92.31 79 GLN A C 1
ATOM 635 O O . GLN A 1 79 ? 0.525 8.453 -5.185 1.00 92.31 79 GLN A O 1
ATOM 640 N N . TRP A 1 80 ? 2.657 7.967 -5.708 1.00 94.50 80 TRP A N 1
ATOM 641 C CA . TRP A 1 80 ? 2.638 6.594 -5.235 1.00 94.50 80 TRP A CA 1
ATOM 642 C C . TRP A 1 80 ? 3.179 6.466 -3.814 1.00 94.50 80 TRP A C 1
ATOM 644 O O . TRP A 1 80 ? 4.222 7.014 -3.456 1.00 94.50 80 TRP A O 1
ATOM 654 N N . THR A 1 81 ? 2.483 5.669 -3.011 1.00 93.19 81 THR A N 1
ATOM 655 C CA . THR A 1 81 ? 2.924 5.236 -1.682 1.00 93.19 81 THR A CA 1
ATOM 656 C C . THR A 1 81 ? 3.012 3.716 -1.651 1.00 93.19 81 THR A C 1
ATOM 658 O O . THR A 1 81 ? 2.116 3.039 -2.154 1.00 93.19 81 THR A O 1
ATOM 661 N N . LEU A 1 82 ? 4.081 3.180 -1.059 1.00 94.69 82 LEU A N 1
ATOM 662 C CA . LEU A 1 82 ? 4.316 1.743 -0.917 1.00 94.69 82 LEU A CA 1
ATOM 663 C C . LEU A 1 82 ? 4.075 1.304 0.531 1.00 94.69 82 LEU A C 1
ATOM 665 O O . LEU A 1 82 ? 4.489 1.981 1.473 1.00 94.69 82 LEU A O 1
ATOM 669 N N . PHE A 1 83 ? 3.456 0.142 0.699 1.00 91.56 83 PHE A N 1
ATOM 670 C CA . PHE A 1 83 ? 3.191 -0.484 1.986 1.00 91.56 83 PHE A CA 1
ATOM 671 C C . PHE A 1 83 ? 3.622 -1.950 1.970 1.00 91.56 83 PHE A C 1
ATOM 673 O O . PHE A 1 83 ? 3.395 -2.673 0.995 1.00 91.56 83 PHE A O 1
ATOM 680 N N . ARG A 1 84 ? 4.172 -2.420 3.091 1.00 90.56 84 ARG A N 1
ATOM 681 C CA . ARG A 1 84 ? 4.172 -3.851 3.401 1.00 90.56 84 ARG A CA 1
ATOM 682 C C . ARG A 1 84 ? 2.782 -4.243 3.873 1.00 90.56 84 ARG A C 1
ATOM 684 O O . ARG A 1 84 ? 2.219 -3.562 4.727 1.00 90.56 84 ARG A O 1
ATOM 691 N N . ALA A 1 85 ? 2.261 -5.326 3.312 1.00 84.94 85 ALA A N 1
ATOM 692 C CA . ALA A 1 85 ? 1.057 -5.971 3.800 1.00 84.94 85 ALA A CA 1
ATOM 693 C C . ALA A 1 85 ? 1.462 -7.148 4.682 1.00 84.94 85 ALA A C 1
ATOM 695 O O . ALA A 1 85 ? 2.145 -8.065 4.228 1.00 84.94 85 ALA A O 1
ATOM 696 N N . GLU A 1 86 ? 1.055 -7.103 5.942 1.00 81.56 86 GLU A N 1
ATOM 697 C CA . GLU A 1 86 ? 1.330 -8.151 6.918 1.00 81.56 86 GLU A CA 1
ATOM 698 C C . GLU A 1 86 ? 0.001 -8.704 7.429 1.00 81.56 86 GLU A C 1
ATOM 700 O O . GLU A 1 86 ? -0.992 -7.985 7.562 1.00 81.56 86 GLU A O 1
ATOM 705 N N . THR A 1 87 ? -0.038 -10.014 7.649 1.00 77.94 87 THR A N 1
ATOM 706 C CA . THR A 1 87 ? -1.213 -10.689 8.198 1.00 77.94 87 THR A CA 1
ATOM 707 C C . THR A 1 87 ? -1.071 -10.679 9.712 1.00 77.94 87 THR A C 1
ATOM 709 O O . THR A 1 87 ? -0.221 -11.383 10.250 1.00 77.94 87 THR A O 1
ATOM 712 N N . LEU A 1 88 ? -1.860 -9.845 10.383 1.00 75.62 88 LEU A N 1
ATOM 713 C CA . LEU A 1 88 ? -1.812 -9.672 11.829 1.00 75.62 88 LEU A CA 1
ATOM 714 C C . LEU A 1 88 ? -2.922 -10.518 12.471 1.00 75.62 88 LEU A C 1
ATOM 716 O O . LEU A 1 88 ? -4.094 -10.279 12.151 1.00 75.62 88 LEU A O 1
ATOM 720 N N . PRO A 1 89 ? -2.598 -11.499 13.333 1.00 78.75 89 PRO A N 1
ATOM 721 C CA . PRO A 1 89 ? -3.605 -12.134 14.172 1.00 78.75 89 PRO A CA 1
ATOM 722 C C . PRO A 1 89 ? -4.142 -11.088 15.145 1.00 78.75 89 PRO A C 1
ATOM 724 O O . PRO A 1 89 ? -3.362 -10.342 15.730 1.00 78.75 89 PRO A O 1
ATOM 727 N N . VAL A 1 90 ? -5.461 -11.014 15.283 1.00 79.94 90 VAL A N 1
ATOM 728 C CA . VAL A 1 90 ? -6.101 -10.090 16.217 1.00 79.94 90 VAL A CA 1
ATOM 729 C C . VAL A 1 90 ? -7.119 -10.802 17.087 1.00 79.94 90 VAL A C 1
ATOM 731 O O . VAL A 1 90 ? -7.881 -11.649 16.609 1.00 79.94 90 VAL A O 1
ATOM 734 N N . ALA A 1 91 ? -7.151 -10.407 18.356 1.00 83.88 91 ALA A N 1
ATOM 735 C CA . ALA A 1 91 ? -8.078 -10.931 19.350 1.00 83.88 91 ALA A CA 1
ATOM 736 C C . ALA A 1 91 ? -9.068 -9.865 19.843 1.00 83.88 91 ALA A C 1
ATOM 738 O O . ALA A 1 91 ? -8.810 -8.658 19.817 1.00 83.88 91 ALA A O 1
ATOM 739 N N . GLU A 1 92 ? -10.219 -10.310 20.346 1.00 86.88 92 GLU A N 1
ATOM 740 C CA . GLU A 1 92 ? -11.126 -9.429 21.085 1.00 86.88 92 GLU A CA 1
ATOM 741 C C . GLU A 1 92 ? -10.430 -8.873 22.337 1.00 86.88 92 GLU A C 1
ATOM 743 O O . GLU A 1 92 ? -9.740 -9.586 23.064 1.00 86.88 92 GLU A O 1
ATOM 748 N N . GLY A 1 93 ? -10.604 -7.578 22.589 1.00 86.50 93 GLY A N 1
ATOM 749 C CA . GLY A 1 93 ? -9.926 -6.834 23.649 1.00 86.50 93 GLY A CA 1
ATOM 750 C C . GLY A 1 93 ? -8.558 -6.266 23.255 1.00 86.50 93 GLY A C 1
ATOM 751 O O . GLY A 1 93 ? -8.027 -5.431 23.989 1.00 86.50 93 GLY A O 1
ATOM 752 N N . GLU A 1 94 ? -7.998 -6.653 22.105 1.00 86.31 94 GLU A N 1
ATOM 753 C CA . GLU A 1 94 ? -6.704 -6.151 21.643 1.00 86.31 94 GLU A CA 1
ATOM 754 C C . GLU A 1 94 ? -6.759 -4.666 21.272 1.00 86.31 94 GLU A C 1
ATOM 756 O O . GLU A 1 94 ? -7.777 -4.150 20.803 1.00 86.31 94 GLU A O 1
ATOM 761 N N . ARG A 1 95 ? -5.646 -3.958 21.482 1.00 86.44 95 ARG A N 1
ATOM 762 C CA . ARG A 1 95 ? -5.517 -2.537 21.169 1.00 86.44 95 ARG A CA 1
ATOM 763 C C . ARG A 1 95 ? -4.614 -2.339 19.959 1.00 86.44 95 ARG A C 1
ATOM 765 O O . ARG A 1 95 ? -3.440 -2.680 20.010 1.00 86.44 95 ARG A O 1
ATOM 772 N N . LEU A 1 96 ? -5.153 -1.717 18.917 1.00 84.12 96 LEU A N 1
ATOM 773 C CA . LEU A 1 96 ? -4.460 -1.461 17.655 1.00 84.12 96 LEU A CA 1
ATOM 774 C C . LEU A 1 96 ? -4.187 0.036 17.463 1.00 84.12 96 LEU A C 1
ATOM 776 O O . LEU A 1 96 ? -4.876 0.890 18.043 1.00 84.12 96 LEU A O 1
ATOM 780 N N . ALA A 1 97 ? -3.180 0.358 16.652 1.00 83.00 97 ALA A N 1
ATOM 781 C CA . ALA A 1 97 ? -2.783 1.725 16.336 1.00 83.00 97 ALA A CA 1
ATOM 782 C C . ALA A 1 97 ? -3.077 2.022 14.866 1.00 83.00 97 ALA A C 1
ATOM 784 O O . ALA A 1 97 ? -2.441 1.497 13.967 1.00 83.00 97 ALA A O 1
ATOM 785 N N . VAL A 1 98 ? -4.021 2.915 14.601 1.00 80.62 98 VAL A N 1
ATOM 786 C CA . VAL A 1 98 ? -4.382 3.299 13.240 1.00 80.62 98 VAL A CA 1
ATOM 787 C C . VAL A 1 98 ? -3.194 4.019 12.596 1.00 80.62 98 VAL A C 1
ATOM 789 O O . VAL A 1 98 ? -2.814 5.105 13.025 1.00 80.62 98 VAL A O 1
ATOM 792 N N . LEU A 1 99 ? -2.602 3.447 11.548 1.00 70.44 99 LEU A N 1
ATOM 793 C CA . LEU A 1 99 ? -1.405 4.000 10.892 1.00 70.44 99 LEU A CA 1
ATOM 794 C C . LEU A 1 99 ? -1.736 5.028 9.798 1.00 70.44 99 LEU A C 1
ATOM 796 O O . LEU A 1 99 ? -0.865 5.739 9.300 1.00 70.44 99 LEU A O 1
ATOM 800 N N . GLY A 1 100 ? -3.006 5.149 9.414 1.00 71.38 100 GLY A N 1
ATOM 801 C CA . GLY A 1 100 ? -3.457 6.138 8.441 1.00 71.38 100 GLY A CA 1
ATOM 802 C C . GLY A 1 100 ? -4.972 6.172 8.304 1.00 71.38 100 GLY A C 1
ATOM 803 O O . GLY A 1 100 ? -5.683 5.433 8.972 1.00 71.38 100 GLY A O 1
ATOM 804 N N . LYS A 1 101 ? -5.486 7.035 7.425 1.00 72.56 101 LYS A N 1
ATOM 805 C CA . LYS A 1 101 ? -6.931 7.110 7.179 1.00 72.56 101 LYS A CA 1
ATOM 806 C C . LYS A 1 101 ? -7.451 5.759 6.677 1.00 72.56 101 LYS A C 1
ATOM 808 O O . LYS A 1 101 ? -6.918 5.217 5.709 1.00 72.56 101 LYS A O 1
ATOM 813 N N . ILE A 1 102 ? -8.512 5.260 7.304 1.00 72.25 102 ILE A N 1
ATOM 814 C CA . ILE A 1 102 ? -9.217 4.060 6.851 1.00 72.25 102 ILE A CA 1
ATOM 815 C C . ILE A 1 102 ? -10.426 4.501 6.001 1.00 72.25 102 ILE A C 1
ATOM 817 O O . ILE A 1 102 ? -11.230 5.308 6.485 1.00 72.25 102 ILE A O 1
ATOM 821 N N . PRO A 1 103 ? -10.573 4.018 4.751 1.00 68.94 103 PRO A N 1
ATOM 822 C CA . PRO A 1 103 ? -11.712 4.349 3.890 1.00 68.94 103 PRO A CA 1
ATOM 823 C C . PRO A 1 103 ? -13.060 4.098 4.575 1.00 68.94 103 PRO A C 1
ATOM 825 O O . PRO A 1 103 ? -13.192 3.146 5.338 1.00 68.94 103 PRO A O 1
ATOM 828 N N . ASP A 1 104 ? -14.042 4.963 4.314 1.00 70.75 104 ASP A N 1
ATOM 829 C CA . ASP A 1 104 ? -15.415 4.881 4.847 1.00 70.75 104 ASP A CA 1
ATOM 830 C C . ASP A 1 104 ? -15.535 4.896 6.382 1.00 70.75 104 ASP A C 1
ATOM 832 O O . ASP A 1 104 ? -16.594 4.627 6.951 1.00 70.75 104 ASP A O 1
ATOM 836 N N . THR A 1 105 ? -14.459 5.274 7.075 1.00 71.50 105 THR A N 1
ATOM 837 C CA . THR A 1 105 ? -14.443 5.456 8.527 1.00 71.50 105 THR A CA 1
ATOM 838 C C . THR A 1 105 ? -14.080 6.885 8.907 1.00 71.50 105 THR A C 1
ATOM 840 O O . THR A 1 105 ? -13.610 7.685 8.095 1.00 71.50 105 THR A O 1
ATOM 843 N N . ARG A 1 106 ? -14.279 7.211 10.187 1.00 79.00 106 ARG A N 1
ATOM 844 C CA . ARG A 1 106 ? -13.810 8.478 10.765 1.00 79.00 106 ARG A CA 1
ATOM 845 C C . ARG A 1 106 ? -12.459 8.324 11.473 1.00 79.00 106 ARG A C 1
ATOM 847 O O . ARG A 1 106 ? -12.037 9.285 12.108 1.00 79.00 106 ARG A O 1
ATOM 854 N N . LEU A 1 107 ? -11.824 7.151 11.384 1.00 76.62 107 LEU A N 1
ATOM 855 C CA . LEU A 1 107 ? -10.539 6.861 12.017 1.00 76.62 107 LEU A CA 1
ATOM 856 C C . LEU A 1 107 ? -9.400 7.505 11.229 1.00 76.62 107 LEU A C 1
ATOM 858 O O . LEU A 1 107 ? -9.301 7.364 10.003 1.00 76.62 107 LEU A O 1
ATOM 862 N N . LYS A 1 108 ? -8.533 8.213 11.947 1.00 78.69 108 LYS A N 1
ATOM 863 C CA . LYS A 1 108 ? -7.337 8.864 11.419 1.00 78.69 108 LYS A CA 1
ATOM 864 C C . LYS A 1 108 ? -6.074 8.172 11.917 1.00 78.69 108 LYS A C 1
ATOM 866 O O . LYS A 1 108 ? -6.066 7.534 12.965 1.00 78.69 108 LYS A O 1
ATOM 871 N N . GLY A 1 109 ? -4.990 8.357 11.163 1.00 77.38 109 GLY A N 1
ATOM 872 C CA . GLY A 1 109 ? -3.659 7.928 11.587 1.00 77.38 109 GLY A CA 1
ATOM 873 C C . GLY A 1 109 ? -3.275 8.534 12.940 1.00 77.38 109 GLY A C 1
ATOM 874 O O . GLY A 1 109 ? -3.578 9.698 13.200 1.00 77.38 109 GLY A O 1
ATOM 875 N N . GLY A 1 110 ? -2.624 7.743 13.787 1.00 76.69 110 GLY A N 1
ATOM 876 C CA . GLY A 1 110 ? -2.261 8.085 15.162 1.00 76.69 110 GLY A CA 1
ATOM 877 C C . GLY A 1 110 ? -3.352 7.793 16.199 1.00 76.69 110 GLY A C 1
ATOM 878 O O . GLY A 1 110 ? -3.071 7.861 17.394 1.00 76.69 110 GLY A O 1
ATOM 879 N N . GLU A 1 111 ? -4.579 7.453 15.786 1.00 82.88 111 GLU A N 1
ATOM 880 C CA . GLU A 1 111 ? -5.618 7.012 16.721 1.00 82.88 111 GLU A CA 1
ATOM 881 C C . GLU A 1 111 ? -5.338 5.592 17.219 1.00 82.88 111 GLU A C 1
ATOM 883 O O . GLU A 1 111 ? -4.830 4.746 16.492 1.00 82.88 111 GLU A O 1
ATOM 888 N N . SER A 1 112 ? -5.719 5.306 18.461 1.00 84.88 112 SER A N 1
ATOM 889 C CA . SER A 1 112 ? -5.714 3.945 18.989 1.00 84.88 112 SER A CA 1
ATOM 890 C C . SER A 1 112 ? -7.144 3.451 19.159 1.00 84.88 112 SER A C 1
ATOM 892 O O . SER A 1 112 ? -8.015 4.230 19.544 1.00 84.88 112 SER A O 1
ATOM 894 N N . ILE A 1 113 ? -7.383 2.176 18.869 1.00 88.00 113 ILE A N 1
ATOM 895 C CA . ILE A 1 113 ? -8.700 1.535 18.906 1.00 88.00 113 ILE A CA 1
ATOM 896 C C . ILE A 1 113 ? -8.619 0.201 19.645 1.00 88.00 113 ILE A C 1
ATOM 898 O O . ILE A 1 113 ? -7.588 -0.462 19.606 1.00 88.00 113 ILE A O 1
ATOM 902 N N . THR A 1 114 ? -9.708 -0.196 20.294 1.00 89.25 114 THR A N 1
ATOM 903 C CA . THR A 1 114 ? -9.856 -1.512 20.923 1.00 89.25 114 THR A CA 1
ATOM 904 C C . THR A 1 114 ? -10.754 -2.385 20.061 1.00 89.25 114 THR A C 1
ATOM 906 O O . THR A 1 114 ? -11.823 -1.942 19.634 1.00 89.25 114 THR A O 1
ATOM 909 N N . VAL A 1 115 ? -10.338 -3.618 19.803 1.00 87.56 115 VAL A N 1
ATOM 910 C CA . VAL A 1 115 ? -11.149 -4.627 19.125 1.00 87.56 115 VAL A CA 1
ATOM 911 C C . VAL A 1 115 ? -12.229 -5.098 20.093 1.00 87.56 115 VAL A C 1
ATOM 913 O O . VAL A 1 115 ? -11.936 -5.623 21.159 1.00 87.56 115 VAL A O 1
ATOM 916 N N . MET A 1 116 ? -13.492 -4.889 19.741 1.00 88.38 116 MET A N 1
ATOM 917 C CA . MET A 1 116 ? -14.640 -5.296 20.555 1.00 88.38 116 MET A CA 1
ATOM 918 C C . MET A 1 116 ? -15.195 -6.645 20.130 1.00 88.38 116 MET A C 1
ATOM 920 O O . MET A 1 116 ? -15.715 -7.378 20.962 1.00 88.38 116 MET A O 1
ATOM 924 N N . LYS A 1 117 ? -15.136 -6.932 18.828 1.00 86.19 117 LYS A N 1
ATOM 925 C CA . LYS A 1 117 ? -15.609 -8.188 18.262 1.00 86.19 117 LYS A CA 1
ATOM 926 C C . LYS A 1 117 ? -14.804 -8.547 17.032 1.00 86.19 117 LYS A C 1
ATOM 928 O O . LYS A 1 117 ? -14.503 -7.667 16.216 1.00 86.19 117 LYS A O 1
ATOM 933 N N . VAL A 1 118 ? -14.522 -9.831 16.897 1.00 78.06 118 VAL A N 1
ATOM 934 C CA . VAL A 1 118 ? -13.807 -10.394 15.761 1.00 78.06 118 VAL A CA 1
ATOM 935 C C . VAL A 1 118 ? -14.737 -11.341 15.005 1.00 78.06 118 VAL A C 1
ATOM 937 O O . VAL A 1 118 ? -15.223 -12.331 15.546 1.00 78.06 118 VAL A O 1
ATOM 940 N N . GLU A 1 119 ? -14.992 -11.030 13.740 1.00 78.75 119 GLU A N 1
ATOM 941 C CA . GLU A 1 119 ? -15.792 -11.850 12.831 1.00 78.75 119 GLU A CA 1
ATOM 942 C C . GLU A 1 119 ? -15.003 -12.101 11.541 1.00 78.75 119 GLU A C 1
ATOM 944 O O . GLU A 1 119 ? -14.015 -11.424 11.257 1.00 78.75 119 GLU A O 1
ATOM 949 N N . GLU A 1 120 ? -15.408 -13.094 10.750 1.00 71.31 120 GLU A N 1
ATOM 950 C CA . GLU A 1 120 ? -14.640 -13.563 9.595 1.00 71.31 120 GLU A CA 1
ATOM 951 C C . GLU A 1 120 ? -14.414 -12.438 8.560 1.00 71.31 120 GLU A C 1
ATOM 953 O O . GLU A 1 120 ? -15.283 -12.083 7.764 1.00 71.31 120 GLU A O 1
ATOM 958 N N . GLY A 1 121 ? -13.223 -11.829 8.600 1.00 66.94 121 GLY A N 1
ATOM 959 C CA . GLY A 1 121 ? -12.861 -10.689 7.757 1.00 66.94 121 GLY A CA 1
ATOM 960 C C . GLY A 1 121 ? -13.471 -9.341 8.168 1.00 66.94 121 GLY A C 1
ATOM 961 O O . GLY A 1 121 ? -13.393 -8.398 7.376 1.00 66.94 121 GLY A O 1
ATOM 962 N N . GLN A 1 122 ? -14.056 -9.216 9.361 1.00 75.44 122 GLN A N 1
ATOM 963 C CA . GLN A 1 122 ? -14.553 -7.947 9.898 1.00 75.44 122 GLN A CA 1
ATOM 964 C C . GLN A 1 122 ? -14.159 -7.756 11.362 1.00 75.44 122 GLN A C 1
ATOM 966 O O . GLN A 1 122 ? -14.282 -8.659 12.182 1.00 75.44 122 GLN A O 1
ATOM 971 N N . LEU A 1 123 ? -13.738 -6.540 11.705 1.00 80.94 123 LEU A N 1
ATOM 972 C CA . LEU A 1 123 ? -13.523 -6.148 13.095 1.00 80.94 123 LEU A CA 1
ATOM 973 C C . LEU A 1 123 ? -14.543 -5.109 13.507 1.00 80.94 123 LEU A C 1
ATOM 975 O O . LEU A 1 123 ? -14.695 -4.091 12.834 1.00 80.94 123 LEU A O 1
ATOM 979 N N . THR A 1 124 ? -15.175 -5.316 14.653 1.00 86.38 124 THR A N 1
ATOM 980 C CA . THR A 1 124 ? -15.863 -4.237 15.356 1.00 86.38 124 THR A CA 1
ATOM 981 C C . THR A 1 124 ? -14.875 -3.609 16.320 1.00 86.38 124 THR A C 1
ATOM 983 O O . THR A 1 124 ? -14.351 -4.292 17.195 1.00 86.38 124 THR A O 1
ATOM 986 N N . VAL A 1 125 ? -14.621 -2.312 16.179 1.00 87.94 125 VAL A N 1
ATOM 987 C CA . VAL A 1 125 ? -13.634 -1.578 16.977 1.00 87.94 125 VAL A CA 1
ATOM 988 C C . VAL A 1 125 ? -14.271 -0.399 17.701 1.00 87.94 125 VAL A C 1
ATOM 990 O O . VAL A 1 125 ? -15.277 0.153 17.253 1.00 87.94 125 VAL A O 1
ATOM 993 N N . GLN A 1 126 ? -13.685 0.007 18.822 1.00 88.56 126 GLN A N 1
ATOM 994 C CA . GLN A 1 126 ? -14.124 1.143 19.627 1.00 88.56 126 GLN A CA 1
ATOM 995 C C . GLN A 1 126 ? -12.957 2.092 19.898 1.00 88.56 126 GLN A C 1
ATOM 997 O O . GLN A 1 126 ? -11.824 1.667 20.113 1.00 88.56 126 GLN A O 1
ATOM 1002 N N . ARG A 1 127 ? -13.235 3.399 19.904 1.00 86.50 127 ARG A N 1
ATOM 1003 C CA . ARG A 1 127 ? -12.251 4.419 20.287 1.00 86.50 127 ARG A CA 1
ATOM 1004 C C . ARG A 1 127 ? -12.227 4.620 21.805 1.00 86.50 127 ARG A C 1
ATOM 1006 O O . ARG A 1 127 ? -13.296 4.618 22.419 1.00 86.50 127 ARG A O 1
ATOM 1013 N N . PRO A 1 128 ? -11.059 4.896 22.410 1.00 78.81 128 PRO A N 1
ATOM 1014 C CA . PRO A 1 128 ? -10.958 5.275 23.812 1.00 78.81 128 PRO A CA 1
ATOM 1015 C C . PRO A 1 128 ? -11.904 6.432 24.144 1.00 78.81 128 PRO A C 1
ATOM 1017 O O . PRO A 1 128 ? -11.908 7.460 23.468 1.00 78.81 128 PRO A O 1
ATOM 1020 N N . GLY A 1 129 ? -12.730 6.254 25.174 1.00 77.62 129 GLY A N 1
ATOM 1021 C CA . GLY A 1 129 ? -13.676 7.276 25.629 1.00 77.62 129 GLY A CA 1
ATOM 1022 C C . GLY A 1 129 ? -14.933 7.446 24.765 1.00 77.62 129 GLY A C 1
ATOM 1023 O O . GLY A 1 129 ? -15.766 8.290 25.092 1.00 77.62 129 GLY A O 1
ATOM 1024 N N . GLN A 1 130 ? -15.125 6.655 23.702 1.00 78.19 130 GLN A N 1
ATOM 1025 C CA . GLN A 1 130 ? -16.375 6.634 22.937 1.00 78.19 130 GLN A CA 1
ATOM 1026 C C . GLN A 1 130 ? -17.150 5.342 23.157 1.00 78.19 130 GLN A C 1
ATOM 1028 O O . GLN A 1 130 ? -16.582 4.259 23.139 1.00 78.19 130 GLN A O 1
ATOM 1033 N N . LYS A 1 131 ? -18.476 5.457 23.290 1.00 73.00 131 LYS A N 1
ATOM 1034 C CA . LYS A 1 131 ? -19.369 4.291 23.381 1.00 73.00 131 LYS A CA 1
ATOM 1035 C C . LYS A 1 131 ? -19.699 3.681 22.016 1.00 73.00 131 LYS A C 1
ATOM 1037 O O . LYS A 1 131 ? -20.084 2.521 21.952 1.00 73.00 131 LYS A O 1
ATOM 1042 N N . THR A 1 132 ? -19.538 4.437 20.933 1.00 67.62 132 THR A N 1
ATOM 1043 C CA . THR A 1 132 ? -19.896 3.998 19.581 1.00 67.62 132 THR A CA 1
ATOM 1044 C C . THR A 1 132 ? -18.818 3.099 18.983 1.00 67.62 132 THR A C 1
ATOM 1046 O O . THR A 1 132 ? -17.629 3.415 19.064 1.00 67.62 132 THR A O 1
ATOM 1049 N N . THR A 1 133 ? -19.238 2.002 18.359 1.00 77.69 133 THR A N 1
ATOM 1050 C CA . THR A 1 133 ? -18.363 1.076 17.636 1.00 77.69 133 THR A CA 1
ATOM 1051 C C . THR A 1 133 ? -18.352 1.369 16.134 1.00 77.69 133 THR A C 1
ATOM 1053 O O . THR A 1 133 ? -19.236 2.048 15.606 1.00 77.69 133 THR A O 1
ATOM 1056 N N . GLN A 1 134 ? -17.327 0.883 15.439 1.00 75.56 134 GLN A N 1
ATOM 1057 C CA . GLN A 1 134 ? -17.166 0.997 13.992 1.00 75.56 134 GLN A CA 1
ATOM 1058 C C . GLN A 1 134 ? -16.693 -0.333 13.405 1.00 75.56 134 GLN A C 1
ATOM 1060 O O . GLN A 1 134 ? -15.887 -1.020 14.024 1.00 75.56 134 GLN A O 1
ATOM 1065 N N . THR A 1 135 ? -17.167 -0.679 12.208 1.00 77.81 135 THR A N 1
ATOM 1066 C CA . THR A 1 135 ? -16.773 -1.914 11.518 1.00 77.81 135 THR A CA 1
ATOM 1067 C C . THR A 1 135 ? -15.644 -1.652 10.523 1.00 77.81 135 THR A C 1
ATOM 1069 O O . THR A 1 135 ? -15.743 -0.755 9.683 1.00 77.81 135 THR A O 1
ATOM 1072 N N . LEU A 1 136 ? -14.580 -2.451 10.592 1.00 71.31 136 LEU A N 1
ATOM 1073 C CA . LEU A 1 136 ? -13.469 -2.475 9.644 1.00 71.31 136 LEU A CA 1
ATOM 1074 C C . LEU A 1 136 ? -13.582 -3.732 8.781 1.00 71.31 136 LEU A C 1
ATOM 1076 O O . LEU A 1 136 ? -13.585 -4.839 9.308 1.00 71.31 136 LEU A O 1
ATOM 1080 N N . GLY A 1 137 ? -13.673 -3.569 7.461 1.00 62.31 137 GLY A N 1
ATOM 1081 C CA . GLY A 1 137 ? -13.722 -4.694 6.522 1.00 62.31 137 GLY A CA 1
ATOM 1082 C C . GLY A 1 137 ? -12.341 -5.239 6.145 1.00 62.31 137 GLY A C 1
ATOM 1083 O O . GLY A 1 137 ? -11.325 -4.545 6.250 1.00 6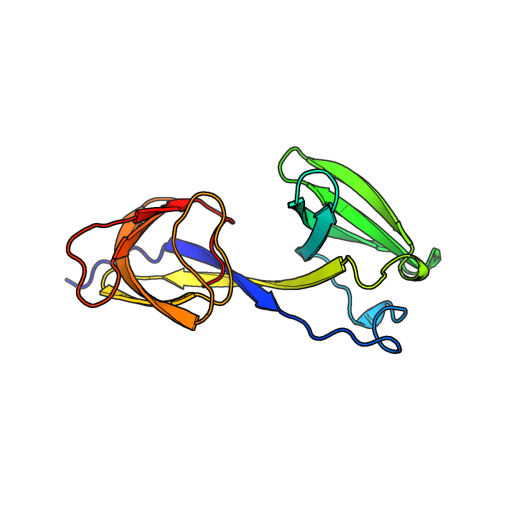2.31 137 GLY A O 1
ATOM 1084 N N . ARG A 1 138 ? -12.323 -6.473 5.636 1.00 62.00 138 ARG A N 1
ATOM 1085 C CA . ARG A 1 138 ? -11.138 -7.192 5.153 1.00 62.00 138 ARG A CA 1
ATOM 1086 C C . ARG A 1 138 ? -10.309 -6.324 4.199 1.00 62.00 138 ARG A C 1
ATOM 1088 O O . ARG A 1 138 ? -10.838 -5.753 3.247 1.00 62.00 138 ARG A O 1
ATOM 1095 N N . GLY A 1 139 ? -9.018 -6.182 4.494 1.00 55.88 139 GLY A N 1
ATOM 1096 C CA . GLY A 1 139 ? -8.082 -5.396 3.687 1.00 55.88 139 GLY A CA 1
ATOM 1097 C C . GLY A 1 139 ? -8.287 -3.878 3.720 1.00 55.88 139 GLY A C 1
ATOM 1098 O O . GLY A 1 139 ? -7.626 -3.188 2.954 1.00 55.88 139 GLY A O 1
ATOM 1099 N N . ARG A 1 140 ? -9.180 -3.329 4.560 1.00 59.41 140 ARG A N 1
ATOM 1100 C CA . ARG A 1 140 ? -9.426 -1.873 4.657 1.00 59.41 140 ARG A CA 1
ATOM 1101 C C . ARG A 1 140 ? -8.629 -1.197 5.773 1.00 59.41 140 ARG A C 1
ATOM 1103 O O . ARG A 1 140 ? -8.382 0.003 5.685 1.00 59.41 140 ARG A O 1
ATOM 1110 N N . GLY A 1 141 ? -8.216 -1.952 6.791 1.00 51.91 141 GLY A N 1
ATOM 1111 C CA . GLY A 1 141 ? -7.486 -1.441 7.949 1.00 51.91 141 GLY A CA 1
ATOM 1112 C C . GLY A 1 141 ? -6.069 -0.978 7.607 1.00 51.91 141 GLY A C 1
ATOM 1113 O O . GLY A 1 141 ? -5.314 -1.682 6.947 1.00 51.91 141 GLY A O 1
ATOM 1114 N N . ARG A 1 142 ? -5.712 0.218 8.072 1.00 56.34 142 ARG A N 1
ATOM 1115 C CA . ARG A 1 142 ? -4.325 0.608 8.338 1.00 56.34 142 ARG A CA 1
ATOM 1116 C C . ARG A 1 142 ? -4.213 0.620 9.853 1.00 56.34 142 ARG A C 1
ATOM 1118 O O . ARG A 1 142 ? -4.605 1.614 10.460 1.00 56.34 142 ARG A O 1
ATOM 1125 N N . VAL A 1 143 ? -3.828 -0.495 10.449 1.00 53.38 143 VAL A N 1
ATOM 1126 C CA . VAL A 1 143 ? -3.787 -0.688 11.905 1.00 53.38 143 VAL A CA 1
ATOM 1127 C C . VAL A 1 143 ? -2.508 -1.388 12.320 1.00 53.38 143 VAL A C 1
ATOM 1129 O O . VAL A 1 143 ? -1.845 -1.913 11.396 1.00 53.38 143 VAL A O 1
#

Secondary structure (DSSP, 8-state):
------EEEEEEEEE---TTTTT-GGG--TT-EEEEEETTTTEEEEEEEEEEETTTTEEEEE-TT--EEEEEGGG--TTEEEEEEEEEEE-TT-EEE--SPPTTSS--TT-EEEEEEEETTEEEEE-TT---EEEEETTT---

InterPro domains:
  IPR040668 TraI, 2B/2B-like domain [PF18340] (11-90)

Radius of gyration: 16.81 Å; chains: 1; bounding box: 37×34×47 Å

pLDDT: mean 83.22, std 12.73, range [40.0, 98.38]